Protein AF-A0A1L9RXS6-F1 (afdb_monomer)

Mean predicted aligned error: 14.88 Å

Organism: NCBI:txid1073089

Secondary structure (DSSP, 8-state):
-----------------------------TTHHHHHHHS--PPPPP-SS---TTS-HHHHHHHHHHHHHHHHHHHHHHTT-S---

Structure (mmCIF, N/CA/C/O backbone):
data_AF-A0A1L9RXS6-F1
#
_entry.id   AF-A0A1L9RXS6-F1
#
loop_
_atom_site.group_PDB
_atom_site.id
_atom_site.type_symbol
_atom_site.label_atom_id
_atom_site.label_alt_id
_atom_site.label_comp_id
_atom_site.label_asym_id
_atom_site.label_entity_id
_atom_site.label_seq_id
_atom_site.pdbx_PDB_ins_code
_atom_site.Cartn_x
_atom_site.Cartn_y
_atom_site.Cartn_z
_atom_site.occupancy
_atom_site.B_iso_or_equiv
_atom_site.auth_seq_id
_atom_site.auth_comp_id
_atom_site.auth_asym_id
_atom_site.auth_atom_id
_atom_site.pdbx_PDB_model_num
ATOM 1 N N . MET A 1 1 ? 19.080 -63.290 -60.447 1.00 47.53 1 MET A N 1
ATOM 2 C CA . MET A 1 1 ? 20.496 -62.888 -60.598 1.00 47.53 1 MET A CA 1
ATOM 3 C C . MET A 1 1 ? 20.514 -61.368 -60.484 1.00 47.53 1 MET A C 1
ATOM 5 O O . MET A 1 1 ? 20.235 -60.684 -61.449 1.00 47.53 1 MET A O 1
ATOM 9 N N . ALA A 1 2 ? 20.370 -60.835 -59.272 1.00 50.94 2 ALA A N 1
ATOM 10 C CA . ALA A 1 2 ? 21.470 -60.565 -58.345 1.00 50.94 2 ALA A CA 1
ATOM 11 C C . ALA A 1 2 ? 22.488 -59.603 -58.967 1.00 50.94 2 ALA A C 1
ATOM 13 O O . ALA A 1 2 ? 23.415 -60.037 -59.638 1.00 50.94 2 ALA A O 1
ATOM 14 N N . SER A 1 3 ? 22.305 -58.307 -58.727 1.00 49.78 3 SER A N 1
ATOM 15 C CA . SER A 1 3 ? 23.448 -57.407 -58.595 1.00 49.78 3 SER A CA 1
ATOM 16 C C . SER A 1 3 ? 23.055 -56.230 -57.707 1.00 49.78 3 SER A C 1
ATOM 18 O O . SER A 1 3 ? 22.694 -55.144 -58.151 1.00 49.78 3 SER A O 1
ATOM 20 N N . THR A 1 4 ? 23.022 -56.512 -56.406 1.00 58.72 4 THR A N 1
ATOM 21 C CA . THR A 1 4 ? 23.030 -55.518 -55.337 1.00 58.72 4 THR A CA 1
ATOM 22 C C . THR A 1 4 ? 24.423 -54.902 -55.283 1.00 58.72 4 THR A C 1
ATOM 24 O O . THR A 1 4 ? 25.304 -55.413 -54.591 1.00 58.72 4 THR A O 1
ATOM 27 N N . CYS A 1 5 ? 24.642 -53.812 -56.011 1.00 51.12 5 CYS A N 1
ATOM 28 C CA . CYS A 1 5 ? 25.835 -52.997 -55.822 1.00 51.12 5 CYS A CA 1
ATOM 29 C C . CYS A 1 5 ? 25.611 -52.076 -54.616 1.00 51.12 5 CYS A C 1
ATOM 31 O O . CYS A 1 5 ? 25.154 -50.943 -54.748 1.00 51.12 5 CYS A O 1
ATOM 33 N N . LEU A 1 6 ? 25.912 -52.606 -53.425 1.00 62.88 6 LEU A N 1
ATOM 34 C CA . LEU A 1 6 ? 26.350 -51.802 -52.286 1.00 62.88 6 LEU A CA 1
ATOM 35 C C . LEU A 1 6 ? 27.543 -50.953 -52.726 1.00 62.88 6 LEU A C 1
ATOM 37 O O . LEU A 1 6 ? 28.474 -51.532 -53.265 1.00 62.88 6 LEU A O 1
ATOM 41 N N . PHE A 1 7 ? 27.558 -49.652 -52.429 1.00 57.00 7 PHE A N 1
ATOM 42 C CA . PHE A 1 7 ? 28.774 -48.862 -52.178 1.00 57.00 7 PHE A CA 1
ATOM 43 C C . PHE A 1 7 ? 28.385 -47.459 -51.663 1.00 57.00 7 PHE A C 1
ATOM 45 O O . PHE A 1 7 ? 27.271 -46.999 -51.903 1.00 57.00 7 PHE A O 1
ATOM 52 N N . PRO A 1 8 ? 29.264 -46.776 -50.9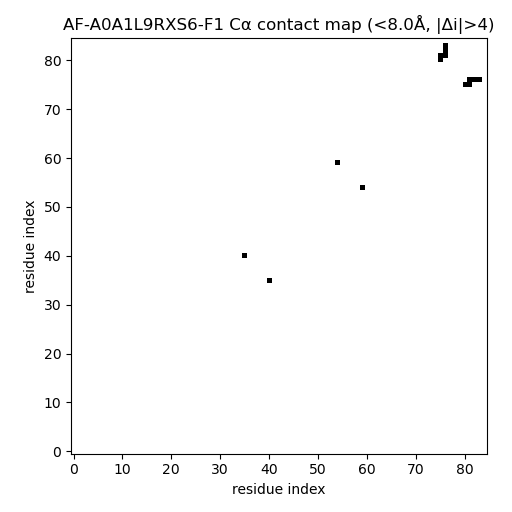17 1.00 53.66 8 PRO A N 1
ATOM 53 C CA . PRO A 1 8 ? 29.459 -46.927 -49.483 1.00 53.66 8 PRO A CA 1
ATOM 54 C C . PRO A 1 8 ? 28.914 -45.713 -48.710 1.00 53.66 8 PRO A C 1
ATOM 56 O O . PRO A 1 8 ? 28.732 -44.623 -49.250 1.00 53.66 8 PRO A O 1
ATOM 59 N N . GLN A 1 9 ? 28.720 -45.890 -47.404 1.00 58.34 9 GLN A N 1
ATOM 60 C CA . GLN A 1 9 ? 28.527 -44.798 -46.453 1.00 58.34 9 GLN A CA 1
ATOM 61 C C . GLN A 1 9 ? 29.698 -43.807 -46.559 1.00 58.34 9 GLN A C 1
ATOM 63 O O . GLN A 1 9 ? 30.777 -44.055 -46.020 1.00 58.34 9 GLN A O 1
ATOM 68 N N . ILE A 1 10 ? 29.498 -42.673 -47.235 1.00 53.19 10 ILE A N 1
ATOM 69 C CA . ILE A 1 10 ? 30.405 -41.530 -47.116 1.00 53.19 10 ILE A CA 1
ATOM 70 C C . ILE A 1 10 ? 30.138 -40.922 -45.741 1.00 53.19 10 ILE A C 1
ATOM 72 O O . ILE A 1 10 ? 29.258 -40.080 -45.554 1.00 53.19 10 ILE A O 1
ATOM 76 N N . ILE A 1 11 ? 30.904 -41.401 -44.763 1.00 61.84 11 ILE A N 1
ATOM 77 C CA . ILE A 1 11 ? 31.105 -40.752 -43.474 1.00 61.84 11 ILE A CA 1
ATOM 78 C C . ILE A 1 11 ? 31.701 -39.381 -43.793 1.00 61.84 11 ILE A C 1
ATOM 80 O O . ILE A 1 11 ? 32.895 -39.248 -44.059 1.00 61.84 11 ILE A O 1
ATOM 84 N N . ARG A 1 12 ? 30.849 -38.352 -43.837 1.00 58.69 12 ARG A N 1
ATOM 85 C CA . ARG A 1 12 ? 31.320 -36.970 -43.882 1.00 58.69 12 ARG A CA 1
ATOM 86 C C . ARG A 1 12 ? 32.110 -36.737 -42.592 1.00 58.69 12 ARG A C 1
ATOM 88 O O . ARG A 1 12 ? 31.547 -36.974 -41.520 1.00 58.69 12 ARG A O 1
ATOM 95 N N . PRO A 1 13 ? 33.386 -36.318 -42.662 1.00 55.28 13 PRO A N 1
ATOM 96 C CA . PRO A 1 13 ? 34.121 -35.986 -41.457 1.00 55.28 13 PRO A CA 1
ATOM 97 C C . PRO A 1 13 ? 33.341 -34.879 -40.751 1.00 55.28 13 PRO A C 1
ATOM 99 O O . PRO A 1 13 ? 32.960 -33.889 -41.382 1.00 55.28 13 PRO A O 1
ATOM 102 N N . LEU A 1 14 ? 33.072 -35.061 -39.457 1.00 59.12 14 LEU A N 1
ATOM 103 C CA . LEU A 1 14 ? 32.684 -33.956 -38.593 1.00 59.12 14 LEU A CA 1
ATOM 104 C C . LEU A 1 14 ? 33.843 -32.963 -38.665 1.00 59.12 14 LEU A C 1
ATOM 106 O O . LEU A 1 14 ? 34.852 -33.128 -37.982 1.00 59.12 14 LEU A O 1
ATOM 110 N N . GLN A 1 15 ? 33.741 -31.973 -39.554 1.00 56.78 15 GLN A N 1
ATOM 111 C CA . GLN A 1 15 ? 34.605 -30.814 -39.489 1.00 56.78 15 GLN A CA 1
ATOM 112 C C . GLN A 1 15 ? 34.264 -30.139 -38.172 1.00 56.78 15 GLN A C 1
ATOM 114 O O . GLN A 1 15 ? 33.248 -29.464 -38.035 1.00 56.78 15 GLN A O 1
ATOM 119 N N . TYR A 1 16 ? 35.104 -30.410 -37.182 1.00 60.56 16 TYR A N 1
ATOM 120 C CA . TYR A 1 16 ? 35.190 -29.641 -35.965 1.00 60.56 16 TYR A CA 1
ATOM 121 C C . TYR A 1 16 ? 35.479 -28.208 -36.412 1.00 60.56 16 TYR A C 1
ATOM 123 O O . TYR A 1 16 ? 36.601 -27.884 -36.805 1.00 60.56 16 TYR A O 1
ATOM 131 N N . CYS A 1 17 ? 34.439 -27.377 -36.494 1.00 58.91 17 CYS A N 1
ATOM 132 C CA . CYS A 1 17 ? 34.611 -25.965 -36.771 1.00 58.91 17 CYS A CA 1
ATOM 133 C C . CYS A 1 17 ? 35.531 -25.439 -35.673 1.00 58.91 17 CYS A C 1
ATOM 135 O O . CYS A 1 17 ? 35.154 -25.442 -34.503 1.00 58.91 17 CYS A O 1
ATOM 137 N N . ASN A 1 18 ? 36.748 -25.045 -36.051 1.00 60.72 18 ASN A N 1
ATOM 138 C CA . ASN A 1 18 ? 37.615 -24.230 -35.219 1.00 60.72 18 ASN A CA 1
ATOM 139 C C . ASN A 1 18 ? 36.757 -23.084 -34.684 1.00 60.72 18 ASN A C 1
ATOM 141 O O . ASN A 1 18 ? 36.351 -22.212 -35.455 1.00 60.72 18 ASN A O 1
ATOM 145 N N . ILE A 1 19 ? 36.421 -23.131 -33.393 1.00 61.31 19 ILE A N 1
ATOM 146 C CA . ILE A 1 19 ? 35.652 -22.091 -32.718 1.00 61.31 19 ILE A CA 1
ATOM 147 C C . ILE A 1 19 ? 36.610 -20.910 -32.553 1.00 61.31 19 ILE A C 1
ATOM 149 O O . ILE A 1 19 ? 37.148 -20.652 -31.481 1.00 61.31 19 ILE A O 1
ATOM 153 N N . ALA A 1 20 ? 36.877 -20.212 -33.656 1.00 60.66 20 ALA A N 1
ATOM 154 C CA . ALA A 1 20 ? 37.269 -18.824 -33.603 1.00 60.66 20 ALA A CA 1
ATOM 155 C C . ALA A 1 20 ? 36.143 -18.133 -32.837 1.00 60.66 20 ALA A C 1
ATOM 157 O O . ALA A 1 20 ? 34.988 -18.175 -33.264 1.00 60.66 20 ALA A O 1
ATOM 158 N N . SER A 1 21 ? 36.467 -17.606 -31.658 1.00 66.56 21 SER A N 1
ATOM 159 C CA . SER A 1 21 ? 35.536 -16.870 -30.812 1.00 66.56 21 SER A CA 1
ATOM 160 C C . SER A 1 21 ? 35.036 -15.655 -31.586 1.00 66.56 21 SER A C 1
ATOM 162 O O . SER A 1 21 ? 35.630 -14.580 -31.538 1.00 66.56 21 SER A O 1
ATOM 164 N N . PHE A 1 22 ? 33.961 -15.844 -32.344 1.00 67.12 22 PHE A N 1
ATOM 165 C CA . PHE A 1 22 ? 33.233 -14.766 -32.972 1.00 67.12 22 PHE A CA 1
ATOM 166 C C . PHE A 1 22 ? 32.487 -14.047 -31.854 1.00 67.12 22 PHE A C 1
ATOM 168 O O . PHE A 1 22 ? 31.476 -14.532 -31.344 1.00 67.12 22 PHE A O 1
ATOM 175 N N . GLU A 1 23 ? 33.054 -12.931 -31.406 1.00 73.25 23 GLU A N 1
ATOM 176 C CA . GLU A 1 23 ? 32.489 -12.147 -30.320 1.00 73.25 23 GLU A CA 1
ATOM 177 C C . GLU A 1 23 ? 31.137 -11.570 -30.762 1.00 73.25 23 GLU A C 1
ATOM 179 O O . GLU A 1 23 ? 31.041 -10.723 -31.652 1.00 73.25 23 GLU A O 1
ATOM 184 N N . SER A 1 24 ? 30.063 -12.059 -30.146 1.00 84.81 24 SER A N 1
ATOM 185 C CA . SER A 1 24 ? 28.724 -11.499 -30.307 1.00 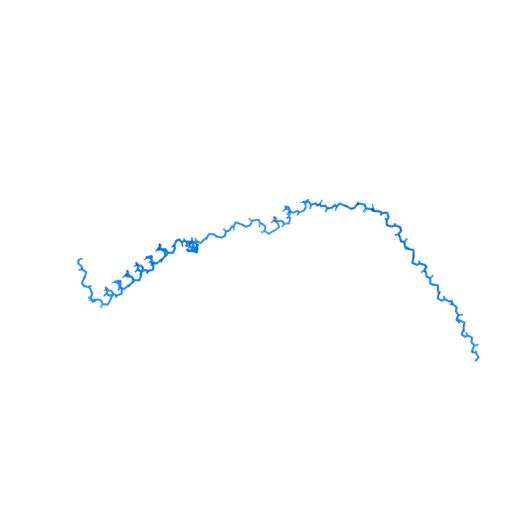84.81 24 SER A CA 1
ATOM 186 C C . SER A 1 24 ? 28.485 -10.387 -29.286 1.00 84.81 24 SER A C 1
ATOM 188 O O . SER A 1 24 ? 29.054 -10.403 -28.198 1.00 84.81 24 SER A O 1
ATOM 190 N N . LYS A 1 25 ? 27.590 -9.438 -29.583 1.00 85.31 25 LYS A N 1
ATOM 191 C CA . LYS A 1 25 ? 27.192 -8.414 -28.603 1.00 85.31 25 LYS A CA 1
ATOM 192 C C . LYS A 1 25 ? 26.629 -9.061 -27.332 1.00 85.31 25 LYS A C 1
ATOM 194 O O . LYS A 1 25 ? 25.569 -9.676 -27.370 1.00 85.31 25 LYS A O 1
ATOM 199 N N . ASN A 1 26 ? 27.294 -8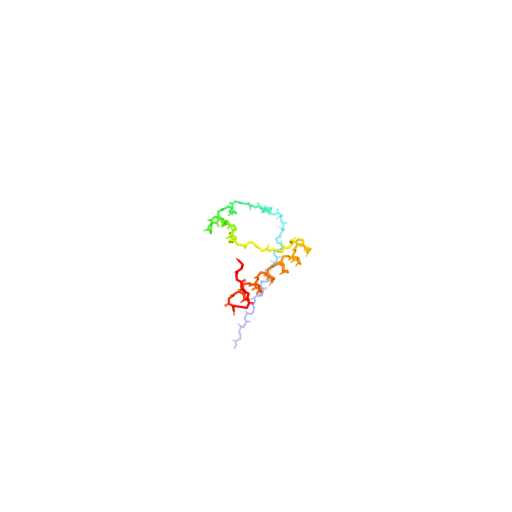.817 -26.205 1.00 85.69 26 ASN A N 1
ATOM 200 C CA . ASN A 1 26 ? 26.952 -9.415 -24.912 1.00 85.69 26 ASN A CA 1
ATOM 201 C C . ASN A 1 26 ? 25.662 -8.842 -24.279 1.00 85.69 26 ASN A C 1
ATOM 203 O O . ASN A 1 26 ? 24.977 -9.545 -23.542 1.00 85.69 26 ASN A O 1
ATOM 207 N N . ALA A 1 27 ? 25.299 -7.578 -24.557 1.00 89.44 27 ALA A N 1
ATOM 208 C CA . ALA A 1 27 ? 24.089 -6.944 -24.016 1.00 89.44 27 ALA A CA 1
ATOM 209 C C . ALA A 1 27 ? 23.569 -5.782 -24.889 1.00 89.44 27 ALA A C 1
ATOM 211 O O . ALA A 1 27 ? 24.338 -5.078 -25.543 1.00 89.44 27 ALA A O 1
ATOM 212 N N . SER A 1 28 ? 22.250 -5.546 -24.878 1.00 91.25 28 SER A N 1
ATOM 213 C CA . SER A 1 28 ? 21.611 -4.390 -25.528 1.00 91.25 28 SER A CA 1
ATOM 214 C C . SER A 1 28 ? 20.319 -3.986 -24.818 1.00 91.25 28 SER A C 1
ATOM 216 O O . SER A 1 28 ? 19.499 -4.835 -24.470 1.00 91.25 28 SER A O 1
ATOM 218 N N . GLN A 1 29 ? 20.107 -2.678 -24.641 1.00 94.12 29 GLN A N 1
ATOM 219 C CA . GLN A 1 29 ? 18.870 -2.113 -24.084 1.00 94.12 29 GLN A CA 1
ATOM 220 C C . GLN A 1 29 ? 17.968 -1.458 -25.146 1.00 94.12 29 GLN A C 1
ATOM 222 O O . GLN A 1 29 ? 16.899 -0.945 -24.815 1.00 94.12 29 GLN A O 1
ATOM 227 N N . HIS A 1 30 ? 18.357 -1.526 -26.425 1.00 94.38 30 HIS A N 1
ATOM 228 C CA . HIS A 1 30 ? 17.755 -0.771 -27.533 1.00 94.38 30 HIS A CA 1
ATOM 229 C C . HIS A 1 30 ? 16.225 -0.904 -27.627 1.00 94.38 30 HIS A C 1
ATOM 231 O O . HIS A 1 30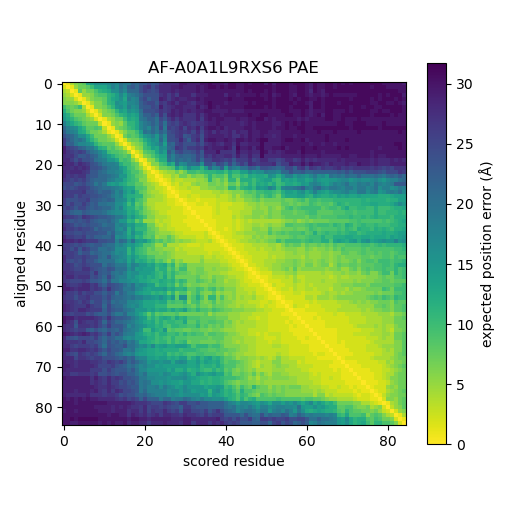 ? 15.513 0.080 -27.796 1.00 94.38 30 HIS A O 1
ATOM 237 N N . HIS A 1 31 ? 15.689 -2.114 -27.457 1.00 94.69 31 HIS A N 1
ATOM 238 C CA . HIS A 1 31 ? 14.248 -2.362 -27.589 1.00 94.69 31 HIS A CA 1
ATOM 239 C C . HIS A 1 31 ? 13.478 -2.338 -26.264 1.00 94.69 31 HIS A C 1
ATOM 241 O O . HIS A 1 31 ? 12.268 -2.563 -26.256 1.00 94.69 31 HIS A O 1
ATOM 247 N N . ASN A 1 32 ? 14.138 -2.093 -25.130 1.00 94.12 32 ASN A N 1
ATOM 248 C CA . ASN A 1 32 ? 13.488 -2.199 -23.821 1.00 94.12 32 ASN A CA 1
ATOM 249 C C . ASN A 1 32 ? 12.426 -1.118 -23.630 1.00 94.12 32 ASN A C 1
ATOM 251 O O . ASN A 1 32 ? 11.302 -1.435 -23.242 1.00 94.12 32 ASN A O 1
ATOM 255 N N . SER A 1 33 ? 12.745 0.127 -23.994 1.00 94.38 33 SER A N 1
ATOM 256 C CA . SER A 1 33 ? 11.783 1.228 -23.935 1.00 94.38 33 SER A CA 1
ATOM 257 C C . SER A 1 33 ? 10.586 0.961 -24.849 1.00 94.38 33 SER A C 1
ATOM 259 O O . SER A 1 33 ? 9.445 1.001 -24.396 1.00 94.38 33 SER A O 1
ATOM 261 N N . GLN A 1 34 ? 10.821 0.573 -26.108 1.00 94.69 34 GLN A N 1
ATOM 262 C CA . GLN A 1 34 ? 9.729 0.318 -27.048 1.00 94.69 34 GLN A CA 1
ATOM 263 C C . GLN A 1 34 ? 8.793 -0.796 -26.554 1.00 94.69 34 GLN A C 1
ATOM 265 O O . GLN A 1 34 ? 7.578 -0.635 -26.625 1.00 94.69 34 GLN A O 1
ATOM 270 N N . LYS A 1 35 ? 9.336 -1.889 -25.994 1.00 94.75 35 LYS A N 1
ATOM 271 C CA . LYS A 1 35 ? 8.552 -2.989 -25.402 1.00 94.75 35 LYS A CA 1
ATOM 272 C C . LYS A 1 35 ? 7.745 -2.543 -24.180 1.00 94.75 35 LYS A C 1
ATOM 274 O O . LYS A 1 35 ? 6.565 -2.869 -24.095 1.00 94.75 35 LYS A O 1
ATOM 279 N N . ALA A 1 36 ? 8.344 -1.773 -23.271 1.00 94.06 36 ALA A N 1
ATOM 280 C CA . ALA A 1 36 ? 7.663 -1.275 -22.073 1.00 94.06 36 ALA A CA 1
ATOM 281 C C . ALA A 1 36 ? 6.475 -0.357 -22.415 1.00 94.06 36 ALA A C 1
ATOM 283 O O . ALA A 1 36 ? 5.443 -0.393 -21.746 1.00 94.06 36 ALA A O 1
ATOM 284 N N . HIS A 1 37 ? 6.591 0.422 -23.493 1.00 95.69 37 HIS A N 1
ATOM 285 C CA . HIS A 1 37 ? 5.540 1.339 -23.928 1.00 95.69 37 HIS A CA 1
ATOM 286 C C . HIS A 1 37 ? 4.450 0.678 -24.789 1.00 95.69 37 HIS A C 1
ATOM 288 O O . HIS A 1 37 ? 3.385 1.275 -24.917 1.00 95.69 37 HIS A O 1
ATOM 294 N N . ARG A 1 38 ? 4.629 -0.556 -25.303 1.00 94.38 38 ARG A N 1
ATOM 295 C CA . ARG A 1 38 ? 3.577 -1.276 -26.066 1.00 94.38 38 ARG A CA 1
ATOM 296 C C . ARG A 1 38 ? 2.268 -1.404 -25.281 1.0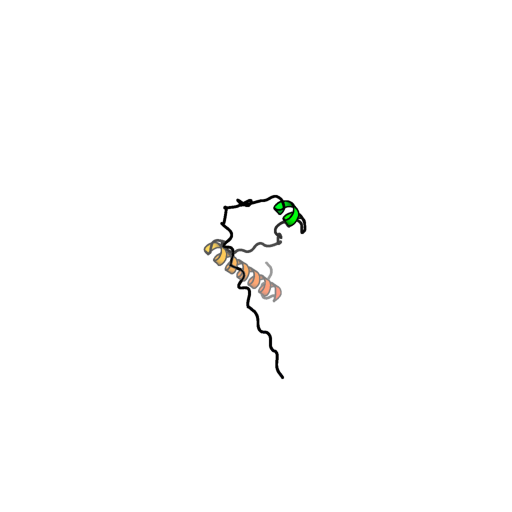0 94.38 38 ARG A C 1
ATOM 298 O O . ARG A 1 38 ? 1.206 -1.143 -25.826 1.00 94.38 38 ARG A O 1
ATOM 305 N N . ASN A 1 39 ? 2.362 -1.753 -23.997 1.00 91.25 39 ASN A N 1
ATOM 306 C CA . ASN A 1 39 ? 1.211 -1.854 -23.087 1.00 91.25 39 ASN A CA 1
ATOM 307 C C . ASN A 1 39 ? 1.032 -0.591 -22.217 1.00 91.25 39 ASN A C 1
ATOM 309 O O . ASN A 1 39 ? 0.091 -0.497 -21.421 1.00 91.25 39 ASN A O 1
ATOM 313 N N . GLY A 1 40 ? 1.934 0.384 -22.379 1.00 94.25 40 GLY A N 1
ATOM 314 C CA . GLY A 1 40 ? 2.078 1.567 -21.539 1.00 94.25 40 GLY A CA 1
ATOM 315 C C . GLY A 1 40 ? 2.599 1.254 -20.132 1.00 94.25 40 GLY A C 1
ATOM 316 O O . GLY A 1 40 ? 2.243 0.249 -19.516 1.00 94.25 40 GLY A O 1
ATOM 317 N N . ILE A 1 41 ? 3.400 2.164 -19.575 1.00 94.19 41 ILE A N 1
ATOM 318 C CA . ILE A 1 41 ? 3.854 2.073 -18.182 1.00 94.19 41 ILE A CA 1
ATOM 319 C C . ILE A 1 41 ? 2.681 2.453 -17.271 1.00 94.19 41 ILE A C 1
ATOM 321 O O . ILE A 1 41 ? 2.309 3.623 -17.157 1.00 94.19 41 ILE A O 1
ATOM 325 N N . LYS A 1 42 ? 2.046 1.455 -16.648 1.00 93.62 42 LYS A N 1
ATOM 326 C CA . LYS A 1 42 ? 0.905 1.676 -15.751 1.00 93.62 42 LYS A CA 1
ATOM 327 C C . LYS A 1 42 ? 1.382 2.130 -14.374 1.00 93.62 42 LYS A C 1
ATOM 329 O O . LYS A 1 42 ? 2.289 1.541 -13.793 1.00 93.62 42 LYS A O 1
ATOM 334 N N . LYS A 1 43 ? 0.720 3.153 -13.830 1.00 93.81 43 LYS A N 1
ATOM 335 C CA . LYS A 1 43 ? 0.900 3.577 -12.436 1.00 93.81 43 LYS A CA 1
ATOM 336 C C . LYS A 1 43 ? 0.327 2.510 -11.486 1.00 93.81 43 LYS A C 1
ATOM 338 O O . LYS A 1 43 ? -0.639 1.837 -11.864 1.00 93.81 43 LYS A O 1
ATOM 343 N N . PRO A 1 44 ? 0.874 2.353 -10.266 1.00 92.94 44 PRO A N 1
ATOM 344 C CA . PRO A 1 44 ? 0.272 1.477 -9.269 1.00 92.94 44 PRO A CA 1
ATOM 345 C C . PRO A 1 44 ? -1.153 1.943 -8.960 1.00 92.94 44 PRO A C 1
ATOM 347 O O . PRO A 1 44 ? -1.441 3.141 -8.927 1.00 92.94 44 PRO A O 1
ATOM 350 N N . LYS A 1 45 ? -2.059 0.987 -8.748 1.00 92.75 45 LYS A N 1
ATOM 351 C CA . LYS A 1 45 ? -3.452 1.295 -8.421 1.00 92.75 45 LYS A CA 1
ATOM 352 C C . LYS A 1 45 ? -3.526 1.858 -7.004 1.00 92.75 45 LYS A C 1
ATOM 354 O O . LYS A 1 45 ? -3.045 1.230 -6.063 1.00 92.75 45 LYS A O 1
ATOM 359 N N . THR A 1 46 ? -4.146 3.024 -6.853 1.00 92.06 46 THR A N 1
ATOM 360 C CA . THR A 1 46 ? -4.469 3.593 -5.544 1.00 92.06 46 THR A CA 1
ATOM 361 C C . THR A 1 46 ? -5.848 3.105 -5.106 1.00 92.06 46 THR A C 1
ATOM 363 O O . THR A 1 46 ? -6.811 3.125 -5.872 1.00 92.06 46 THR A O 1
ATOM 366 N N . HIS A 1 47 ? -5.946 2.633 -3.865 1.00 92.69 47 HIS A N 1
ATOM 367 C CA . HIS A 1 47 ? -7.212 2.256 -3.239 1.00 92.69 47 HIS A CA 1
ATOM 368 C C . HIS A 1 47 ? -7.606 3.317 -2.209 1.00 92.69 47 HIS A C 1
ATOM 370 O O . HIS A 1 47 ? -6.732 3.918 -1.588 1.00 92.69 47 HIS A O 1
ATOM 376 N N . ARG A 1 48 ? -8.916 3.526 -1.996 1.00 94.62 48 ARG A N 1
ATOM 377 C CA . ARG A 1 48 ? -9.425 4.490 -0.997 1.00 94.62 48 ARG A CA 1
ATOM 378 C C . ARG A 1 48 ? -8.899 4.197 0.413 1.00 94.62 48 ARG A C 1
ATOM 380 O O . ARG A 1 48 ? -8.641 5.128 1.164 1.00 94.62 48 ARG A O 1
ATOM 387 N N . TYR A 1 49 ? -8.731 2.919 0.751 1.00 92.88 49 TYR A N 1
ATOM 388 C CA . TYR A 1 49 ? -8.206 2.479 2.040 1.00 92.88 49 TYR A CA 1
ATOM 389 C C . TYR A 1 49 ? -6.967 1.596 1.826 1.00 92.88 49 TYR A C 1
ATOM 391 O O . TYR A 1 49 ? -7.081 0.557 1.168 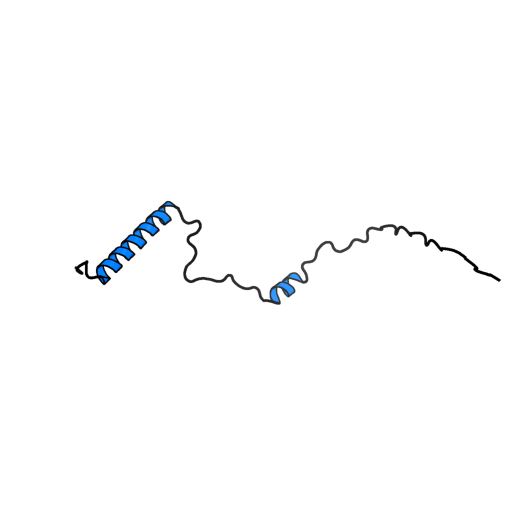1.00 92.88 49 TYR A O 1
ATOM 399 N N . PRO A 1 50 ? -5.788 1.984 2.347 1.00 91.56 50 PRO A N 1
ATOM 400 C CA . PRO A 1 50 ? -4.583 1.164 2.274 1.00 91.56 50 PRO A CA 1
ATOM 401 C C . PRO A 1 50 ? -4.613 0.022 3.301 1.00 91.56 50 PRO A C 1
ATOM 403 O O . PRO A 1 50 ? -5.346 0.056 4.291 1.00 91.56 50 PRO A O 1
ATOM 406 N N . SER A 1 51 ? -3.776 -0.997 3.098 1.00 92.25 51 SER A N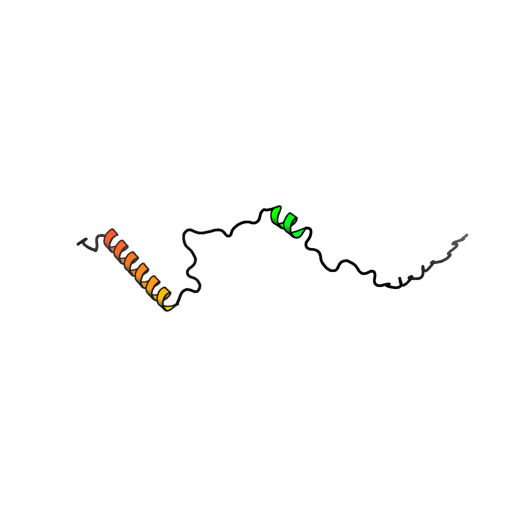 1
ATOM 407 C CA . SER A 1 51 ? -3.637 -2.091 4.064 1.00 92.25 51 SER A CA 1
ATOM 408 C C . SER A 1 51 ? -2.851 -1.659 5.306 1.00 92.25 51 SER A C 1
ATOM 410 O O . SER A 1 51 ? -1.779 -1.079 5.177 1.00 92.25 51 SER A O 1
ATOM 412 N N . LEU A 1 52 ? -3.296 -2.060 6.501 1.00 91.75 52 LEU A N 1
ATOM 413 C CA . LEU A 1 52 ? -2.585 -1.835 7.774 1.00 91.75 52 LEU A CA 1
ATOM 414 C C . LEU A 1 52 ? -1.523 -2.921 8.080 1.00 91.75 52 LEU A C 1
ATOM 416 O O . LEU A 1 52 ? -1.255 -3.233 9.245 1.00 91.75 52 LEU A O 1
ATOM 420 N N . ARG A 1 53 ? -0.953 -3.576 7.058 1.00 90.81 53 ARG A N 1
ATOM 421 C CA . ARG A 1 53 ? 0.142 -4.548 7.248 1.00 90.81 53 ARG A CA 1
ATOM 422 C C . ARG A 1 53 ? 1.442 -3.785 7.519 1.00 90.81 53 ARG A C 1
ATOM 424 O O . ARG A 1 53 ? 1.746 -2.845 6.802 1.00 90.81 53 ARG A O 1
ATOM 431 N N . GLY A 1 54 ? 2.184 -4.187 8.554 1.00 93.81 54 GLY A N 1
ATOM 432 C CA . GLY A 1 54 ? 3.414 -3.505 8.988 1.00 93.81 54 GLY A CA 1
ATOM 433 C C . GLY A 1 54 ? 3.204 -2.345 9.969 1.00 93.81 54 GLY A C 1
ATOM 434 O O . GLY A 1 54 ? 4.178 -1.770 10.436 1.00 93.81 54 GLY A O 1
ATOM 435 N N . VAL A 1 55 ? 1.956 -2.019 10.323 1.00 93.19 55 VAL A N 1
ATOM 436 C CA . VAL A 1 55 ? 1.655 -1.043 11.384 1.00 93.19 55 VAL A CA 1
ATOM 437 C C . VAL A 1 55 ? 1.919 -1.668 12.755 1.00 93.19 55 VAL A C 1
ATOM 439 O O . VAL A 1 55 ? 1.657 -2.859 12.945 1.00 93.19 55 VAL A O 1
ATOM 442 N N . ASP A 1 56 ? 2.392 -0.857 13.706 1.00 95.62 56 ASP A N 1
ATOM 443 C CA . ASP A 1 56 ? 2.694 -1.276 15.076 1.00 95.62 56 ASP A CA 1
ATOM 444 C C . ASP A 1 56 ? 1.584 -2.146 15.696 1.00 95.62 56 ASP A C 1
ATOM 446 O O . ASP A 1 56 ? 0.383 -1.847 15.647 1.00 95.62 56 ASP A O 1
ATOM 450 N N . ALA A 1 57 ? 2.008 -3.247 16.314 1.00 95.38 57 ALA A N 1
ATOM 451 C CA . ALA A 1 57 ? 1.121 -4.223 16.915 1.00 95.38 57 ALA A CA 1
ATOM 452 C C . ALA A 1 57 ? 0.316 -3.635 18.083 1.00 95.38 57 ALA A C 1
ATOM 454 O O . ALA A 1 57 ? -0.833 -4.040 18.278 1.00 95.38 57 ALA A O 1
ATOM 455 N N . LYS A 1 58 ? 0.870 -2.681 18.850 1.00 96.50 58 LYS A N 1
ATOM 456 C CA . LYS A 1 58 ? 0.143 -2.041 19.959 1.00 96.50 58 LYS A CA 1
ATOM 457 C C . LYS A 1 58 ? -0.980 -1.154 19.421 1.00 96.50 58 LYS A C 1
ATOM 459 O O . LYS A 1 58 ? -2.126 -1.314 19.848 1.00 96.50 58 LYS A O 1
ATOM 464 N N . PHE A 1 59 ? -0.687 -0.324 18.419 1.00 95.38 59 PHE A N 1
ATOM 465 C CA . PHE A 1 59 ? -1.705 0.463 17.718 1.00 95.38 59 PHE A CA 1
ATOM 466 C C . PHE A 1 59 ? -2.812 -0.423 17.130 1.00 95.38 59 PHE A C 1
ATOM 468 O O . PHE A 1 59 ? -3.998 -0.170 17.342 1.00 95.38 59 PHE A O 1
ATOM 475 N N . ARG A 1 60 ? -2.447 -1.523 16.459 1.00 94.12 60 ARG A N 1
ATOM 476 C CA . ARG A 1 60 ? -3.426 -2.448 15.870 1.00 94.12 60 ARG A CA 1
ATOM 477 C C . ARG A 1 60 ? -4.304 -3.156 16.896 1.00 94.12 60 ARG A C 1
ATOM 479 O O . ARG A 1 60 ? -5.480 -3.388 16.615 1.00 94.12 60 ARG A O 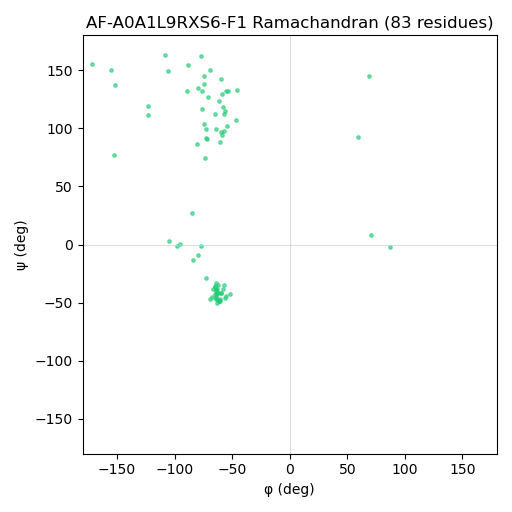1
ATOM 486 N N . ARG A 1 61 ? -3.768 -3.518 18.066 1.00 95.06 61 ARG A N 1
ATOM 487 C CA . ARG A 1 61 ? -4.569 -4.093 19.159 1.00 95.06 61 ARG A CA 1
ATOM 488 C C . ARG A 1 61 ? -5.600 -3.081 19.647 1.00 95.06 61 ARG A C 1
ATOM 490 O O . ARG A 1 61 ? -6.783 -3.406 19.645 1.00 95.06 61 ARG A O 1
ATOM 497 N N . ASN A 1 62 ? -5.170 -1.856 19.950 1.00 96.19 62 ASN A N 1
ATOM 498 C CA . ASN A 1 62 ? -6.067 -0.797 20.409 1.00 96.19 62 ASN A CA 1
ATOM 499 C C . ASN A 1 62 ? -7.148 -0.454 19.370 1.00 96.19 62 ASN A C 1
ATOM 501 O O . ASN A 1 62 ? -8.332 -0.420 19.693 1.00 96.19 62 ASN A O 1
ATOM 505 N N . HIS A 1 63 ? -6.759 -0.287 18.103 1.00 94.50 63 HIS A N 1
ATOM 506 C CA . HIS A 1 63 ? -7.685 0.046 17.021 1.00 94.50 63 HIS A CA 1
ATOM 507 C C . HIS A 1 63 ? -8.809 -0.992 16.867 1.00 94.50 63 HIS A C 1
ATOM 509 O O . HIS A 1 63 ? -9.964 -0.619 16.670 1.00 94.50 63 HIS A O 1
ATOM 515 N N . ARG A 1 64 ? -8.507 -2.292 17.038 1.00 94.88 64 ARG A N 1
ATOM 516 C CA . ARG A 1 64 ? -9.538 -3.345 17.052 1.00 94.88 64 ARG A CA 1
ATOM 517 C C . ARG A 1 64 ? -10.528 -3.150 18.198 1.00 94.88 64 ARG A C 1
ATOM 519 O O . ARG A 1 64 ? -11.730 -3.181 17.960 1.00 94.88 64 ARG A O 1
ATOM 526 N N . HIS A 1 65 ? -10.044 -2.932 19.419 1.00 95.38 65 HIS A N 1
ATOM 527 C CA . HIS A 1 65 ? -10.919 -2.751 20.581 1.00 95.38 65 HIS A CA 1
ATOM 528 C C . HIS A 1 65 ? -11.808 -1.508 20.447 1.00 95.38 65 HIS A C 1
ATOM 530 O O . HIS A 1 65 ? -13.007 -1.596 20.706 1.00 95.38 65 HIS A O 1
ATOM 536 N N . ALA A 1 66 ? -11.259 -0.392 19.960 1.00 95.56 66 ALA A N 1
ATOM 537 C CA . ALA A 1 66 ? -12.015 0.835 19.724 1.00 95.56 66 ALA A CA 1
ATOM 538 C C . ALA A 1 66 ? -13.150 0.635 18.702 1.00 95.56 66 ALA A C 1
ATOM 540 O O . ALA A 1 66 ? -14.295 0.984 18.983 1.00 95.56 66 ALA A O 1
ATOM 541 N N . LEU A 1 67 ? -12.862 0.013 17.550 1.00 94.50 67 LEU A N 1
ATOM 542 C CA . LEU A 1 67 ? -13.873 -0.266 16.521 1.00 94.50 67 LEU A CA 1
ATOM 543 C C . LEU A 1 67 ? -14.960 -1.236 17.003 1.00 94.50 67 LEU A C 1
ATOM 545 O O . LEU A 1 67 ? -16.137 -1.051 16.699 1.00 94.50 67 LEU A O 1
ATOM 549 N N . HIS A 1 68 ? -14.592 -2.268 17.766 1.00 94.81 68 HIS A N 1
ATOM 550 C CA . HIS A 1 68 ? -15.578 -3.186 18.338 1.00 94.81 68 HIS A CA 1
ATOM 551 C C . HIS A 1 68 ? -16.468 -2.496 19.381 1.00 94.81 68 HIS A C 1
ATOM 553 O O . HIS A 1 68 ? -17.673 -2.750 19.416 1.00 94.81 68 HIS A O 1
ATOM 559 N N . GLY A 1 69 ? -15.900 -1.599 20.193 1.00 95.12 69 GLY A N 1
ATOM 560 C CA . GLY A 1 69 ? -16.647 -0.805 21.168 1.00 95.12 69 GLY A CA 1
ATOM 561 C C . GLY A 1 69 ? -17.674 0.117 20.510 1.00 95.12 69 GLY A C 1
ATOM 562 O O . GLY A 1 69 ? -18.845 0.100 20.893 1.00 95.12 69 GLY A O 1
ATOM 563 N N . THR A 1 70 ? -17.274 0.862 19.473 1.00 93.56 70 THR A N 1
ATOM 564 C CA . THR A 1 70 ? -18.199 1.740 18.738 1.00 93.56 70 THR A CA 1
ATOM 565 C C . THR A 1 70 ? -19.283 0.939 18.025 1.00 93.56 70 THR A C 1
ATOM 567 O O . THR A 1 70 ? -20.456 1.289 18.125 1.00 93.56 70 THR A O 1
ATOM 570 N N . ALA A 1 71 ? -18.937 -0.180 17.381 1.00 93.81 71 ALA A N 1
ATOM 571 C CA . ALA A 1 71 ? -19.914 -1.048 16.726 1.00 93.81 71 ALA A CA 1
ATOM 572 C C . ALA A 1 71 ? -20.962 -1.601 17.710 1.00 93.81 71 ALA A C 1
ATOM 574 O O . ALA A 1 71 ? -22.155 -1.612 17.397 1.00 93.81 71 ALA A O 1
ATOM 575 N N . LYS A 1 72 ? -20.542 -2.007 18.917 1.00 91.12 72 LYS A N 1
ATOM 576 C CA . LYS A 1 72 ? -21.453 -2.464 19.977 1.00 91.12 72 LYS A CA 1
ATOM 577 C C . LYS A 1 72 ? -22.384 -1.341 20.443 1.00 91.12 72 LYS A C 1
ATOM 579 O O . LYS A 1 72 ? -23.592 -1.547 20.509 1.00 91.12 72 LYS A O 1
ATOM 584 N N . ALA A 1 73 ? -21.848 -0.146 20.690 1.00 90.06 73 ALA A N 1
ATOM 585 C CA . ALA A 1 73 ? -22.648 1.000 21.116 1.00 90.06 73 ALA A CA 1
ATOM 586 C C . ALA A 1 73 ? -23.678 1.430 20.060 1.00 90.06 73 ALA A C 1
ATOM 588 O O . ALA A 1 73 ? -24.827 1.715 20.394 1.00 90.06 73 ALA A O 1
ATOM 589 N N . LEU A 1 74 ? -23.293 1.423 18.780 1.00 90.00 74 LEU A N 1
ATOM 590 C CA . LEU A 1 74 ? -24.198 1.714 17.668 1.00 90.00 74 LEU A CA 1
ATOM 591 C C . LEU A 1 74 ? -25.320 0.677 17.555 1.00 90.00 74 LEU A C 1
ATOM 593 O O . LEU A 1 74 ? -26.463 1.045 17.284 1.00 90.00 74 LEU A O 1
ATOM 597 N N . LYS A 1 75 ? -25.004 -0.604 17.777 1.00 90.81 75 LYS A N 1
ATOM 598 C CA . LYS A 1 75 ? -25.992 -1.686 17.789 1.00 90.81 75 LYS A CA 1
ATOM 599 C C . LYS A 1 75 ? -26.994 -1.516 18.933 1.00 90.81 75 LYS A C 1
ATOM 601 O O . LYS A 1 75 ? -28.190 -1.565 18.686 1.00 90.81 75 LYS A O 1
ATOM 606 N N . GLU A 1 76 ? -26.526 -1.240 20.147 1.00 89.12 76 GLU A N 1
ATOM 607 C CA . GLU A 1 76 ? -27.388 -1.024 21.321 1.00 89.12 76 GLU A CA 1
ATOM 608 C C . GLU A 1 76 ? -28.293 0.205 21.170 1.00 89.12 76 GLU A C 1
ATOM 610 O O . GLU A 1 76 ? -29.466 0.147 21.532 1.00 89.12 76 GLU A O 1
ATOM 615 N N . ARG A 1 77 ? -27.781 1.287 20.567 1.00 88.75 77 ARG A N 1
ATOM 616 C CA . ARG A 1 77 ? -28.586 2.462 20.203 1.00 88.75 77 ARG A CA 1
ATOM 617 C C . ARG A 1 77 ? -29.654 2.116 19.165 1.00 88.75 77 ARG A C 1
ATOM 619 O O . ARG A 1 77 ? -30.788 2.555 19.288 1.00 88.75 77 ARG A O 1
ATOM 626 N N . LYS A 1 78 ? -29.311 1.322 18.143 1.00 87.12 78 LYS A N 1
ATOM 627 C CA . LYS A 1 78 ? -30.279 0.870 17.129 1.00 87.12 78 LYS A CA 1
ATOM 628 C C . LYS A 1 78 ? -31.362 -0.033 17.728 1.00 87.12 78 LYS A C 1
ATOM 630 O O . LYS A 1 78 ? -32.504 0.027 17.297 1.00 87.12 78 LYS A O 1
ATOM 635 N N . GLU A 1 79 ? -31.000 -0.856 18.705 1.00 89.25 79 GLU A N 1
ATOM 636 C CA . GLU A 1 79 ? -31.927 -1.716 19.450 1.00 89.25 79 GLU A CA 1
ATOM 637 C C . GLU A 1 79 ? -32.740 -0.952 20.512 1.00 89.25 79 GLU A C 1
ATOM 639 O O . GLU A 1 79 ? -33.552 -1.568 21.192 1.00 89.25 79 GLU A O 1
ATOM 644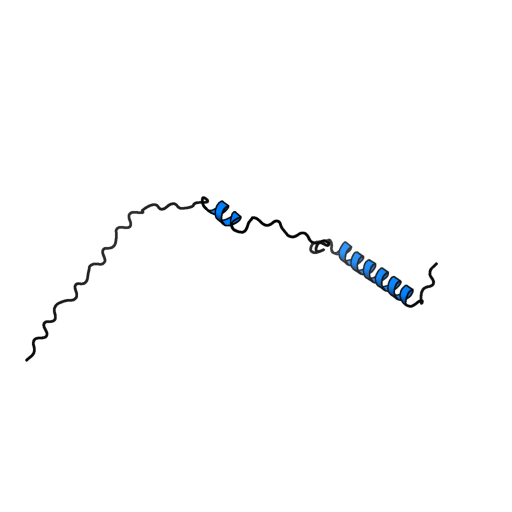 N N . GLY A 1 80 ? -32.524 0.360 20.679 1.00 80.69 80 GLY A N 1
ATOM 645 C CA . GLY A 1 80 ? -33.255 1.194 21.640 1.00 80.69 80 GLY A CA 1
ATOM 646 C C . GLY A 1 80 ? -32.919 0.921 23.109 1.00 80.69 80 GLY A C 1
ATOM 647 O O . GLY A 1 80 ? -33.566 1.460 23.991 1.00 80.69 80 GLY A O 1
ATOM 648 N N . LYS A 1 81 ? -31.899 0.101 23.396 1.00 77.31 81 LYS A N 1
ATOM 649 C CA . LYS A 1 81 ? -31.478 -0.256 24.767 1.00 77.31 81 LYS A CA 1
ATOM 650 C C . LYS A 1 81 ? -30.622 0.822 25.436 1.00 77.31 81 LYS A C 1
ATOM 652 O O . LYS A 1 81 ? -30.272 0.697 26.605 1.00 77.31 81 LYS A O 1
ATOM 657 N N . ARG A 1 82 ? -30.212 1.835 24.672 1.00 64.50 82 ARG A N 1
ATOM 658 C CA . ARG A 1 82 ? -29.466 2.999 25.149 1.00 64.50 82 ARG A CA 1
ATOM 659 C C . ARG A 1 82 ? -30.238 4.258 24.790 1.00 64.50 82 ARG A C 1
ATOM 661 O O . ARG A 1 82 ? -30.315 4.598 23.610 1.00 64.50 82 ARG A O 1
ATOM 668 N N . GLU A 1 83 ? -30.752 4.920 25.820 1.00 63.47 83 GLU A N 1
ATOM 669 C CA . GLU A 1 83 ? -31.301 6.272 25.749 1.00 63.47 83 GLU A CA 1
ATOM 670 C C . GLU A 1 83 ? -30.232 7.207 25.162 1.00 63.47 83 GLU A C 1
ATOM 672 O O . GLU A 1 83 ? -29.057 7.153 25.546 1.00 63.47 83 GLU A O 1
ATOM 677 N N . VAL A 1 84 ? -30.616 8.025 24.184 1.00 63.88 84 VAL A N 1
ATOM 678 C CA . VAL A 1 84 ? -29.746 9.084 23.668 1.00 63.88 84 VAL A CA 1
ATOM 679 C C . VAL A 1 84 ? -29.768 10.194 24.715 1.00 63.88 84 VAL A C 1
ATOM 681 O O . VAL A 1 84 ? -30.840 10.717 25.003 1.00 63.88 84 VAL A O 1
ATOM 684 N N . ALA A 1 85 ? -28.611 10.485 25.316 1.00 61.28 85 ALA A N 1
ATOM 685 C CA . ALA A 1 85 ? -28.444 11.664 26.165 1.00 61.28 85 ALA A CA 1
ATOM 686 C C . ALA A 1 85 ? -28.598 12.951 25.346 1.00 61.28 85 ALA A C 1
ATOM 688 O O . ALA A 1 85 ? -28.121 12.955 24.184 1.00 61.28 85 ALA A O 1
#

InterPro domains:
  IPR002673 Large ribosomal subunit protein eL29 [PF01779] (24-62)
  IPR002673 Large ribosomal subunit protein eL29 [PTHR12884] (24-78)

Sequence (85 aa):
MASTCLFPQIIRPLQYCNIASFESKNASQHHNSQKAHRNGIKKPKTHRYPSLRGVDAKFRRNHRHALHGTAKALKERKEGKREVA

Solvent-accessible surface area (backbone atoms only — not comparable to full-atom values): 5993 Å² total; per-residue (Å²): 136,87,81,85,80,83,79,76,88,79,75,71,76,82,74,76,73,79,80,69,84,76,83,67,88,89,77,84,68,83,61,51,63,61,59,51,52,72,81,45,83,76,76,84,86,84,63,100,70,77,80,76,76,90,56,59,67,67,61,54,53,52,53,51,54,54,54,53,50,53,53,50,52,54,49,37,44,73,69,63,79,42,82,83,129

pLDDT: mean 81.79, std 16.07, range [47.53, 96.5]

Nearest PDB structures (foldseek):
  5umd-assembly1_4  TM=9.008E-01  e=1.660E-03  Plasmodium falciparum 3D7
  8tpu-assembly1_A4  TM=8.875E-01  e=4.919E-03  Plasmodium falciparum 3D7
  8btr-assembly1_Lc  TM=7.382E-01  e=1.977E-01  Giardia lamblia ATCC 50803

Foldseek 3Di:
DDDPDDDDPPPDPPPPPPCPPPDDPPDDCVCVVVVCPVVHDDDDDDDPDDDCPPPDPVVVVVVVVVVVVVVVVVVCVVVVVDDDD

Radius of gyration: 39.07 Å; Cα contacts (8 Å, |Δi|>4): 7; chains: 1; bounding box: 71×75×87 Å